Protein AF-A0A9D7P5C9-F1 (afdb_monomer_lite)

Sequence (91 aa):
MSLNRGKYGISIDLKRREGIDLCLKLIEKDGRTDWLFRPGTLDRLGLGHNAVREIPRPRLLLDIGIWRGWAITQQAAMDLVVQCSSGLVNL

Secondary structure (DSSP, 8-state):
--TTTT-------TTSHHHHHHHHHHHHHH-EEEE---TTHHHHTT-SHHHHHTSS---EEEE--TTTTSTTTTS---HHHHHHHTTGGG-

Radius of gyration: 15.8 Å; chains: 1; bounding box: 40×27×36 Å

Foldseek 3Di:
DCPCPPHDDDDADLVDPVSLVVVLVVCLVPQDDADADQPCPCVVSCNDPVSSVVRPRNPDDHHPHPQVPHPCSRPDDDPVNVCVVVCVVVD

Structure (mmCIF, N/CA/C/O backbone):
data_AF-A0A9D7P5C9-F1
#
_entry.id   AF-A0A9D7P5C9-F1
#
loop_
_atom_site.group_PDB
_atom_site.id
_atom_site.type_symbol
_atom_site.label_atom_id
_atom_site.label_alt_id
_atom_site.label_comp_id
_atom_site.label_asym_id
_atom_site.label_entity_id
_atom_site.label_seq_id
_atom_site.pdbx_PDB_ins_code
_atom_site.Cartn_x
_atom_site.Cartn_y
_atom_site.Cartn_z
_atom_site.occupancy
_atom_site.B_iso_or_equiv
_atom_site.auth_seq_id
_atom_site.auth_comp_id
_atom_site.auth_asym_id
_atom_site.auth_atom_id
_atom_site.pdbx_PDB_model_num
ATOM 1 N N . MET A 1 1 ? 15.130 16.444 4.238 1.00 57.00 1 MET A N 1
ATOM 2 C CA . MET A 1 1 ? 13.776 16.400 3.635 1.00 57.00 1 MET A CA 1
ATOM 3 C C . MET A 1 1 ? 12.838 15.674 4.597 1.00 57.00 1 MET A C 1
ATOM 5 O O . MET A 1 1 ? 13.180 14.575 5.007 1.00 57.00 1 MET A O 1
ATOM 9 N N . SER A 1 2 ? 11.711 16.263 5.018 1.00 82.12 2 SER A N 1
ATOM 10 C CA . SER A 1 2 ? 10.770 15.621 5.960 1.00 82.12 2 SER A CA 1
ATOM 11 C C . SER A 1 2 ? 9.434 15.282 5.286 1.00 82.12 2 SER A C 1
ATOM 13 O O . SER A 1 2 ? 8.437 15.963 5.513 1.00 82.12 2 SER A O 1
ATOM 15 N N . LEU A 1 3 ? 9.416 14.229 4.462 1.00 84.88 3 LEU A N 1
ATOM 16 C CA . LEU A 1 3 ? 8.250 13.817 3.654 1.00 84.88 3 LEU A CA 1
ATOM 17 C C . LEU A 1 3 ? 7.028 13.367 4.485 1.00 84.88 3 LEU A C 1
ATOM 19 O O . LEU A 1 3 ? 5.908 13.343 3.979 1.00 84.88 3 LEU A O 1
ATOM 23 N N . ASN A 1 4 ? 7.236 13.030 5.763 1.00 88.69 4 ASN A N 1
ATOM 24 C CA . ASN A 1 4 ? 6.189 12.562 6.681 1.00 88.69 4 ASN A CA 1
ATOM 25 C C . ASN A 1 4 ? 5.920 13.515 7.858 1.00 88.69 4 ASN A C 1
ATOM 27 O O . ASN A 1 4 ? 5.182 13.162 8.775 1.00 88.69 4 ASN A O 1
ATOM 31 N N . ARG A 1 5 ? 6.499 14.725 7.862 1.00 92.44 5 ARG A N 1
ATOM 32 C CA . ARG A 1 5 ? 6.216 15.716 8.914 1.00 92.44 5 ARG A CA 1
ATOM 33 C C . ARG A 1 5 ? 4.731 16.095 8.868 1.00 92.44 5 ARG A C 1
ATOM 35 O O . ARG A 1 5 ? 4.215 16.401 7.800 1.00 92.44 5 ARG A O 1
ATOM 42 N N . GLY A 1 6 ? 4.067 16.074 10.024 1.00 90.69 6 GLY A N 1
ATOM 43 C CA . GLY A 1 6 ? 2.636 16.376 10.149 1.00 90.69 6 GLY A CA 1
ATOM 44 C C . GLY A 1 6 ? 1.698 15.179 9.950 1.00 90.69 6 GLY A C 1
ATOM 45 O O . GLY A 1 6 ? 0.489 15.360 10.037 1.00 90.69 6 GLY A O 1
ATOM 46 N N . LYS A 1 7 ? 2.222 13.966 9.713 1.00 88.88 7 LYS A N 1
ATOM 47 C CA . LYS A 1 7 ? 1.423 12.730 9.651 1.00 88.88 7 LYS A CA 1
ATOM 48 C C . LYS A 1 7 ? 1.544 11.942 10.956 1.00 88.88 7 LYS A C 1
ATOM 50 O O . LYS A 1 7 ? 2.642 11.805 11.493 1.00 88.88 7 LYS A O 1
ATOM 55 N N . TYR A 1 8 ? 0.433 11.381 11.427 1.00 90.56 8 TYR A N 1
ATOM 56 C CA . TYR A 1 8 ? 0.450 10.362 12.477 1.00 90.56 8 TYR A CA 1
ATOM 57 C C . TYR A 1 8 ? 0.844 9.007 11.878 1.00 90.56 8 TYR A C 1
ATOM 59 O O . TYR A 1 8 ? 0.399 8.658 10.785 1.00 90.56 8 TYR A O 1
ATOM 67 N N . GLY A 1 9 ? 1.698 8.260 12.579 1.00 90.81 9 GLY A N 1
ATOM 68 C CA . GLY A 1 9 ? 2.150 6.932 12.165 1.00 90.81 9 GLY A CA 1
ATOM 69 C C . GLY A 1 9 ? 1.503 5.837 13.004 1.00 90.81 9 GLY A C 1
ATOM 70 O O . GLY A 1 9 ? 1.476 5.935 14.229 1.00 90.81 9 GLY A O 1
ATOM 71 N N . ILE A 1 10 ? 1.019 4.788 12.344 1.00 92.81 10 ILE A N 1
ATOM 72 C CA . ILE A 1 10 ? 0.556 3.544 12.967 1.00 92.81 10 ILE A CA 1
ATOM 73 C C . ILE A 1 10 ? 1.147 2.360 12.199 1.00 92.81 10 ILE A C 1
ATOM 75 O O . ILE A 1 10 ? 1.395 2.464 10.997 1.00 92.81 10 ILE A O 1
ATOM 79 N N . SER A 1 11 ? 1.356 1.239 12.885 1.00 95.50 11 SER A N 1
ATOM 80 C CA . SER A 1 11 ? 1.845 -0.003 12.278 1.00 95.50 11 SER A CA 1
ATOM 81 C C . SER A 1 11 ? 0.727 -1.037 12.255 1.00 95.50 11 SER A C 1
ATOM 83 O O . SER A 1 11 ? 0.130 -1.318 13.291 1.00 95.50 11 SER A O 1
ATOM 85 N N . ILE A 1 12 ? 0.456 -1.608 11.082 1.00 94.44 12 ILE A N 1
ATOM 86 C CA . ILE A 1 12 ? -0.581 -2.624 10.873 1.00 94.44 12 ILE A CA 1
ATOM 87 C C . ILE A 1 12 ? 0.037 -3.781 10.085 1.00 94.44 12 ILE A C 1
ATOM 89 O O . ILE A 1 12 ? 0.662 -3.561 9.047 1.00 94.44 12 ILE A O 1
ATOM 93 N N . ASP A 1 13 ? -0.136 -5.014 10.565 1.00 95.38 13 ASP A N 1
ATOM 94 C CA . ASP A 1 13 ? 0.278 -6.212 9.830 1.00 95.38 13 ASP A CA 1
ATOM 95 C C . ASP A 1 13 ? -0.805 -6.625 8.824 1.00 95.38 13 ASP A C 1
ATOM 97 O O . ASP A 1 13 ? -1.810 -7.238 9.183 1.00 95.38 13 ASP A O 1
ATOM 101 N N . LEU A 1 14 ? -0.585 -6.313 7.545 1.00 93.88 14 LEU A N 1
ATOM 102 C CA . LEU A 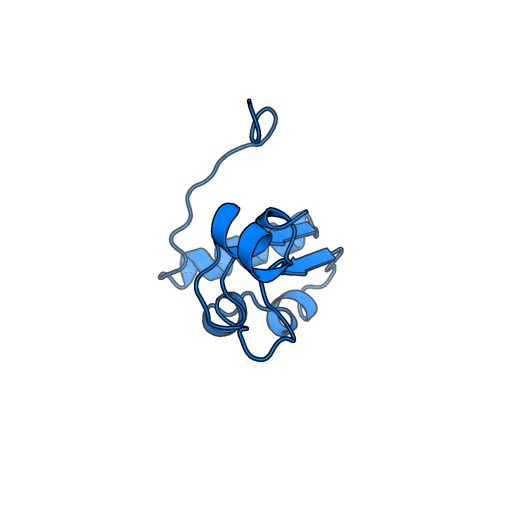1 14 ? -1.508 -6.635 6.449 1.00 93.88 14 LEU A CA 1
ATOM 103 C C . LEU A 1 14 ? -1.529 -8.124 6.066 1.00 93.88 14 LEU A C 1
ATOM 105 O O . LEU A 1 14 ? -2.308 -8.516 5.201 1.00 93.88 14 LEU A O 1
ATOM 109 N N . LYS A 1 15 ? -0.688 -8.970 6.676 1.00 92.88 15 LYS A N 1
ATOM 110 C CA . LYS A 1 15 ? -0.769 -10.433 6.507 1.00 92.88 15 LYS A CA 1
ATOM 111 C C . LYS A 1 15 ? -1.826 -11.064 7.413 1.00 92.88 15 LYS A C 1
ATOM 113 O O . LYS A 1 15 ? -2.154 -12.236 7.244 1.00 92.88 15 LYS A O 1
ATOM 118 N N . ARG A 1 16 ? -2.324 -10.309 8.394 1.00 96.69 16 ARG A N 1
ATOM 119 C CA . ARG A 1 16 ? -3.364 -10.724 9.335 1.00 96.69 16 ARG A CA 1
ATOM 120 C C . ARG A 1 16 ? -4.707 -10.182 8.869 1.00 96.69 16 ARG A C 1
ATOM 122 O O . ARG A 1 16 ? -4.804 -9.025 8.459 1.00 96.69 16 ARG A O 1
ATOM 129 N N . ARG A 1 17 ? -5.754 -10.999 8.982 1.00 94.81 17 ARG A N 1
ATOM 130 C CA . ARG A 1 17 ? -7.116 -10.594 8.612 1.00 94.81 17 ARG A CA 1
ATOM 131 C C . ARG A 1 17 ? -7.573 -9.389 9.431 1.00 94.81 17 ARG A C 1
ATOM 133 O O . ARG A 1 17 ? -8.118 -8.446 8.877 1.00 94.81 17 ARG A O 1
ATOM 140 N N . GLU A 1 18 ? -7.251 -9.375 10.719 1.00 96.50 18 GLU A N 1
ATOM 141 C CA . GLU A 1 18 ? -7.571 -8.279 11.632 1.00 96.50 18 GLU A CA 1
ATOM 142 C C . GLU A 1 18 ? -6.898 -6.962 11.213 1.00 96.50 18 GLU A C 1
ATOM 144 O O . GLU A 1 18 ? -7.456 -5.885 11.420 1.00 96.50 18 GLU A O 1
ATOM 149 N N . GLY A 1 19 ? -5.712 -7.040 10.597 1.00 95.94 19 GLY A N 1
ATOM 150 C CA . GLY A 1 19 ? -5.014 -5.879 10.050 1.00 95.94 19 GLY A CA 1
ATOM 151 C C . GLY A 1 19 ? -5.704 -5.318 8.808 1.00 95.94 19 GLY A C 1
ATOM 152 O O . GLY A 1 19 ? -5.889 -4.106 8.704 1.00 95.94 19 GLY A O 1
ATOM 153 N N . ILE A 1 20 ? -6.146 -6.195 7.903 1.00 93.25 20 ILE A N 1
ATOM 154 C CA . ILE A 1 20 ? -6.934 -5.813 6.721 1.00 93.25 20 ILE A CA 1
ATOM 155 C C . ILE A 1 20 ? -8.259 -5.167 7.156 1.00 93.25 20 ILE A C 1
ATOM 157 O O . ILE A 1 20 ? -8.586 -4.072 6.698 1.00 93.25 20 ILE A O 1
ATOM 161 N N . ASP A 1 21 ? -8.973 -5.786 8.101 1.00 93.12 21 ASP A N 1
ATOM 162 C CA . ASP A 1 21 ? -10.242 -5.274 8.633 1.00 93.12 21 ASP A CA 1
ATOM 163 C C . ASP A 1 21 ? -10.068 -3.898 9.298 1.00 93.12 21 ASP A C 1
ATOM 165 O O . ASP A 1 21 ? -10.902 -3.003 9.133 1.00 93.12 21 ASP A O 1
ATOM 169 N N . LEU A 1 22 ? -8.972 -3.695 10.040 1.00 92.81 22 LEU A N 1
ATOM 170 C CA . LEU A 1 22 ? -8.642 -2.397 10.627 1.00 92.81 22 LEU A CA 1
ATOM 171 C C . LEU A 1 22 ? -8.379 -1.341 9.547 1.00 92.81 22 LEU A C 1
ATOM 173 O O . LEU A 1 22 ? -8.878 -0.222 9.663 1.00 92.81 22 LEU A O 1
ATOM 177 N N . CYS A 1 23 ? -7.638 -1.683 8.491 1.00 91.06 23 CYS A N 1
ATOM 178 C CA . CYS A 1 23 ? -7.422 -0.779 7.364 1.00 91.06 23 CYS A CA 1
ATOM 179 C C . CYS A 1 23 ? -8.741 -0.370 6.707 1.00 91.06 23 CYS A C 1
ATOM 181 O O . CYS A 1 23 ? -8.965 0.822 6.528 1.00 91.06 23 CYS A O 1
ATOM 183 N N . LEU A 1 24 ? -9.641 -1.313 6.420 1.00 88.75 24 LEU A N 1
ATOM 184 C CA . LEU A 1 24 ? -10.950 -1.006 5.833 1.00 88.75 24 LEU A CA 1
ATOM 185 C C . LEU A 1 24 ? -11.768 -0.045 6.712 1.00 88.75 24 LEU A C 1
ATOM 187 O O . LEU A 1 24 ? -12.312 0.933 6.202 1.00 88.75 24 LEU A O 1
ATOM 191 N N . LYS A 1 25 ? -11.769 -0.242 8.038 1.00 89.94 25 LYS A N 1
ATOM 192 C CA . LYS A 1 25 ? -12.420 0.678 8.994 1.00 89.94 25 LYS A CA 1
ATOM 193 C C . LYS A 1 25 ? -11.809 2.082 8.989 1.00 89.94 25 LYS A C 1
ATOM 195 O O . LYS A 1 25 ? -12.520 3.075 9.128 1.00 89.94 25 LYS A O 1
ATOM 200 N N . LEU A 1 26 ? -10.488 2.191 8.844 1.00 88.56 26 LEU A N 1
ATOM 201 C CA . LEU A 1 26 ? -9.817 3.491 8.736 1.00 88.56 26 LEU A CA 1
ATOM 202 C C . LEU A 1 26 ? -10.182 4.197 7.424 1.00 88.56 26 LEU A C 1
ATOM 204 O O . LEU A 1 26 ? -10.446 5.400 7.428 1.00 88.56 26 LEU A O 1
ATOM 208 N N . ILE A 1 27 ? -10.257 3.444 6.324 1.00 86.19 27 ILE A N 1
ATOM 209 C CA . ILE A 1 27 ? -10.673 3.954 5.012 1.00 86.19 27 ILE A CA 1
ATOM 210 C C . ILE A 1 27 ? -12.116 4.456 5.061 1.00 86.19 27 ILE A C 1
ATOM 212 O O . ILE A 1 27 ? -12.395 5.533 4.542 1.00 86.19 27 ILE A O 1
ATOM 216 N N . GLU A 1 28 ? -13.015 3.729 5.723 1.00 85.94 28 GLU A N 1
ATOM 217 C CA . GLU A 1 28 ? -14.404 4.154 5.931 1.00 85.94 28 GLU A CA 1
ATOM 218 C C . GLU A 1 28 ? -14.507 5.504 6.650 1.00 85.94 28 GLU A C 1
ATOM 220 O O . GLU A 1 28 ? -15.356 6.331 6.308 1.00 85.94 28 GLU A O 1
ATOM 225 N N . LYS A 1 29 ? -13.618 5.758 7.614 1.00 84.44 29 LYS A N 1
ATOM 226 C CA . LYS A 1 29 ? -13.638 6.985 8.410 1.00 84.44 29 LYS A CA 1
ATOM 227 C C . LYS A 1 29 ? -13.120 8.210 7.650 1.00 84.44 29 LYS A C 1
ATOM 229 O O . LYS A 1 29 ? -13.725 9.276 7.760 1.00 84.44 29 LYS A O 1
ATOM 234 N N . ASP A 1 30 ? -12.011 8.076 6.920 1.00 74.56 30 ASP A N 1
ATOM 235 C CA . ASP A 1 30 ? -11.285 9.221 6.332 1.00 74.56 30 ASP A CA 1
ATOM 236 C C . ASP A 1 30 ? -11.445 9.348 4.803 1.00 74.56 30 ASP A C 1
ATOM 238 O O . ASP A 1 30 ? -11.286 10.426 4.224 1.00 74.56 30 ASP A O 1
ATOM 242 N N . GLY A 1 31 ? -11.808 8.259 4.121 1.00 66.38 31 GLY A N 1
ATOM 243 C CA . GLY A 1 31 ? -12.193 8.223 2.708 1.00 66.38 31 GLY A CA 1
ATOM 244 C C . GLY A 1 31 ? -11.068 8.432 1.688 1.00 66.38 31 GLY A C 1
ATOM 245 O O . GLY A 1 31 ? -11.297 8.175 0.505 1.00 66.38 31 GLY A O 1
ATOM 246 N N . ARG A 1 32 ? -9.874 8.884 2.093 1.00 73.19 32 ARG A N 1
ATOM 247 C CA . ARG A 1 32 ? -8.718 9.079 1.203 1.00 73.19 32 ARG A CA 1
ATOM 248 C C . ARG A 1 32 ? -7.611 8.083 1.515 1.00 73.19 32 ARG A C 1
ATOM 250 O O . ARG A 1 32 ? -7.163 7.985 2.652 1.00 73.19 32 ARG A O 1
ATOM 257 N N . THR A 1 33 ? -7.118 7.416 0.477 1.00 76.50 33 THR A N 1
ATOM 258 C CA . THR A 1 33 ? -5.918 6.585 0.567 1.00 76.50 33 THR A CA 1
ATOM 259 C C . THR A 1 33 ? -5.012 6.764 -0.637 1.00 76.50 33 THR A C 1
ATOM 261 O O . THR A 1 33 ? -5.470 6.780 -1.778 1.00 76.50 33 THR A O 1
ATOM 264 N N . ASP A 1 34 ? -3.717 6.868 -0.356 1.00 80.31 34 ASP A N 1
ATOM 265 C CA . ASP A 1 34 ? -2.652 6.984 -1.343 1.00 80.31 34 ASP A CA 1
ATOM 266 C C . ASP A 1 34 ? -1.676 5.824 -1.092 1.00 80.31 34 ASP A C 1
ATOM 268 O O . ASP A 1 34 ? -1.034 5.767 -0.038 1.00 80.31 34 ASP A O 1
ATOM 272 N N . TRP A 1 35 ? -1.582 4.877 -2.027 1.00 81.94 35 TRP A N 1
ATOM 273 C CA . TRP A 1 35 ? -0.764 3.675 -1.862 1.00 81.94 35 TRP A CA 1
ATOM 274 C C . TRP A 1 35 ? 0.258 3.531 -2.983 1.00 81.94 35 TRP A C 1
ATOM 276 O O . TRP A 1 35 ? -0.078 3.584 -4.165 1.00 81.94 35 TRP A O 1
ATOM 286 N N . LEU A 1 36 ? 1.505 3.260 -2.599 1.00 84.81 36 LEU A N 1
ATOM 287 C CA . LEU A 1 36 ? 2.586 2.921 -3.518 1.00 84.81 36 LEU A CA 1
ATOM 288 C C . LEU A 1 36 ? 2.945 1.441 -3.361 1.00 84.81 36 LEU A C 1
ATOM 290 O O . LEU A 1 36 ? 3.917 1.087 -2.696 1.00 84.81 36 LEU A O 1
ATOM 294 N N . PHE A 1 37 ? 2.142 0.567 -3.963 1.00 87.44 37 PHE A N 1
ATOM 295 C CA . PHE A 1 37 ? 2.459 -0.855 -4.085 1.00 87.44 37 PHE A CA 1
ATOM 296 C C . PHE A 1 37 ? 2.654 -1.243 -5.548 1.00 87.44 37 PHE A C 1
ATOM 298 O O . PHE A 1 37 ? 2.297 -0.506 -6.464 1.00 87.44 37 PHE A O 1
ATOM 305 N N . ARG A 1 38 ? 3.214 -2.436 -5.782 1.00 86.31 38 ARG A N 1
ATOM 306 C CA . ARG A 1 38 ? 3.220 -3.003 -7.133 1.00 86.31 38 ARG A CA 1
ATOM 307 C C . ARG A 1 38 ? 1.778 -3.234 -7.601 1.00 86.31 38 ARG A C 1
ATOM 309 O O . ARG A 1 38 ? 0.973 -3.712 -6.787 1.00 86.31 38 ARG A O 1
ATOM 316 N N . PRO A 1 39 ? 1.468 -2.995 -8.886 1.00 86.56 39 PRO A N 1
ATOM 317 C CA . PRO A 1 39 ? 0.145 -3.263 -9.438 1.00 86.56 39 PRO A CA 1
ATOM 318 C C . PRO A 1 39 ? -0.349 -4.680 -9.101 1.00 86.56 39 PRO A C 1
ATOM 320 O O . PRO A 1 39 ? 0.376 -5.663 -9.278 1.00 86.56 39 PRO A O 1
ATOM 323 N N . GLY A 1 40 ? -1.577 -4.774 -8.580 1.00 86.44 40 GLY A N 1
ATOM 324 C CA . GLY A 1 40 ? -2.215 -6.026 -8.151 1.00 86.44 40 GLY A CA 1
ATOM 325 C C . GLY A 1 40 ? -1.933 -6.455 -6.704 1.00 86.44 40 GLY A C 1
ATOM 326 O O . GLY A 1 40 ? -2.545 -7.406 -6.224 1.00 86.44 40 GLY A O 1
ATOM 327 N N . THR A 1 41 ? -1.042 -5.774 -5.973 1.00 90.31 41 THR A N 1
ATOM 328 C CA . THR A 1 41 ? -0.757 -6.111 -4.561 1.00 90.31 41 THR A CA 1
ATOM 329 C C . THR A 1 41 ? -1.970 -5.860 -3.673 1.00 90.31 41 THR A C 1
ATOM 331 O O . THR A 1 41 ? -2.364 -6.736 -2.909 1.00 90.31 41 THR A O 1
ATOM 334 N N . LEU A 1 42 ? -2.585 -4.682 -3.796 1.00 89.31 42 LEU A N 1
ATOM 335 C CA . LEU A 1 42 ? -3.758 -4.317 -3.004 1.00 89.31 42 LEU A CA 1
ATOM 336 C C . LEU A 1 42 ? -4.955 -5.214 -3.315 1.00 89.31 42 LEU A C 1
ATOM 338 O O . LEU A 1 42 ? -5.664 -5.609 -2.395 1.00 89.31 42 LEU A O 1
ATOM 342 N N . ASP A 1 43 ? -5.136 -5.604 -4.580 1.00 89.88 43 ASP A N 1
ATOM 343 C CA . ASP A 1 43 ? -6.197 -6.534 -4.974 1.00 89.88 43 ASP A CA 1
ATOM 344 C C . ASP A 1 43 ? -6.028 -7.895 -4.275 1.00 89.88 43 ASP A C 1
ATOM 346 O O . ASP A 1 43 ? -6.989 -8.423 -3.722 1.00 89.88 43 ASP A O 1
ATOM 350 N N . ARG A 1 44 ? -4.797 -8.425 -4.197 1.00 90.94 44 ARG A N 1
ATOM 351 C CA . ARG A 1 44 ? -4.497 -9.675 -3.464 1.00 90.94 44 ARG A CA 1
ATOM 352 C C . ARG A 1 44 ? -4.705 -9.560 -1.955 1.00 90.94 44 ARG A C 1
ATOM 354 O O . ARG A 1 44 ? -5.010 -10.559 -1.315 1.00 90.94 44 ARG A O 1
ATOM 361 N N . LEU A 1 45 ? -4.514 -8.368 -1.393 1.00 90.94 45 LEU A N 1
ATOM 362 C CA . LEU A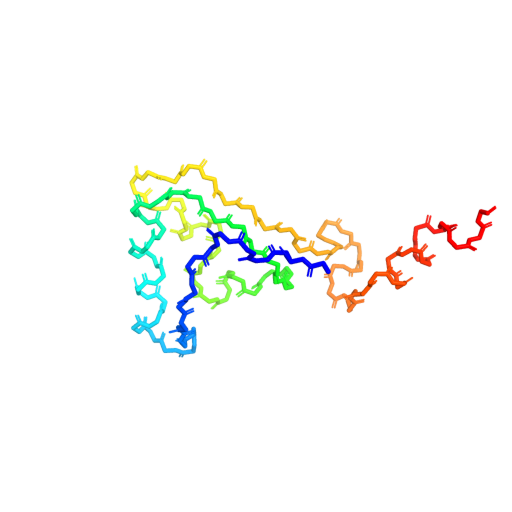 1 45 ? -4.735 -8.088 0.027 1.00 90.94 45 LEU A CA 1
ATOM 363 C C . LEU A 1 45 ? -6.208 -7.796 0.357 1.00 90.94 45 LEU A C 1
ATOM 365 O O . LEU A 1 45 ? -6.523 -7.579 1.522 1.00 90.94 45 LEU A O 1
ATOM 369 N N . GLY A 1 4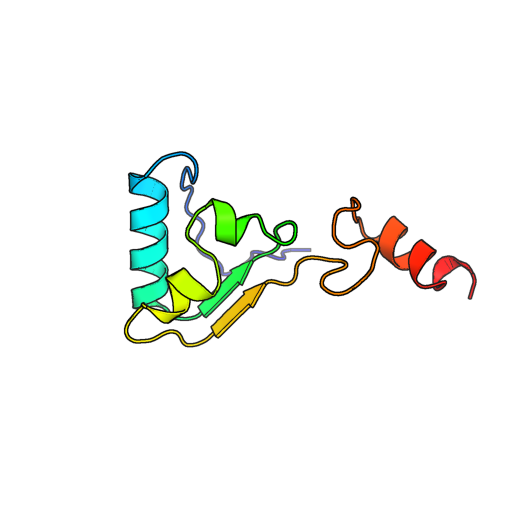6 ? -7.107 -7.751 -0.635 1.00 89.25 46 GLY A N 1
ATOM 370 C CA . GLY A 1 46 ? -8.499 -7.343 -0.417 1.00 89.25 46 GLY A CA 1
ATOM 371 C C . GLY A 1 46 ? -8.656 -5.853 -0.091 1.00 89.25 46 GLY A C 1
ATOM 372 O O . GLY A 1 46 ? -9.660 -5.449 0.477 1.00 89.25 46 GLY A O 1
ATOM 373 N N . LEU A 1 47 ? -7.665 -5.031 -0.444 1.00 88.69 47 LEU A N 1
ATOM 374 C CA . LEU A 1 47 ? -7.640 -3.572 -0.257 1.00 88.69 47 LEU A CA 1
ATOM 375 C C . LEU A 1 47 ? -7.627 -2.822 -1.600 1.00 88.69 47 LEU A C 1
ATOM 377 O O . LEU A 1 47 ? -7.329 -1.631 -1.667 1.00 88.69 47 LEU A O 1
ATOM 381 N N . GLY A 1 48 ? -7.884 -3.547 -2.688 1.00 86.25 48 GLY A N 1
ATOM 382 C CA . GLY A 1 48 ? -7.930 -3.018 -4.040 1.00 86.25 48 GLY A CA 1
ATOM 383 C C . GLY A 1 48 ? -9.166 -2.166 -4.308 1.00 86.25 48 GLY A C 1
ATOM 384 O O . GLY A 1 48 ? -10.041 -1.983 -3.461 1.00 86.25 48 GLY A O 1
ATOM 385 N N . HIS A 1 49 ? -9.266 -1.675 -5.539 1.00 82.44 49 HIS A N 1
ATOM 386 C CA . HIS A 1 49 ? -10.321 -0.745 -5.941 1.00 82.44 49 HIS A CA 1
ATOM 387 C C . HIS A 1 49 ? -11.736 -1.285 -5.707 1.00 82.44 49 HIS A C 1
ATOM 389 O O . HIS A 1 49 ? -12.601 -0.545 -5.248 1.00 82.44 49 HIS A O 1
ATOM 395 N N . ASN A 1 50 ? -11.969 -2.573 -5.969 1.00 84.81 50 ASN A N 1
ATOM 396 C CA . ASN A 1 50 ? -13.285 -3.178 -5.762 1.00 84.81 50 ASN A CA 1
ATOM 397 C C . ASN A 1 50 ? -13.672 -3.207 -4.277 1.00 84.81 50 ASN A C 1
ATOM 399 O O . ASN A 1 50 ? -14.765 -2.768 -3.942 1.00 84.81 50 ASN A O 1
ATOM 403 N N . ALA A 1 51 ? -12.757 -3.613 -3.392 1.00 85.06 51 ALA A N 1
ATOM 404 C CA . ALA A 1 51 ? -13.012 -3.656 -1.952 1.00 85.06 51 ALA A CA 1
ATOM 405 C C . ALA A 1 51 ? -13.264 -2.259 -1.363 1.00 85.06 51 ALA A C 1
ATOM 407 O O . ALA A 1 51 ? -14.160 -2.069 -0.549 1.00 85.06 51 ALA A O 1
ATOM 408 N N . VAL A 1 52 ? -12.516 -1.247 -1.817 1.00 81.12 52 VAL A N 1
ATOM 409 C CA . VAL A 1 52 ? -12.709 0.136 -1.355 1.00 81.12 52 VAL A CA 1
ATOM 410 C C . VAL A 1 52 ? -14.024 0.734 -1.869 1.00 81.12 52 VAL A C 1
ATOM 412 O O . VAL A 1 52 ? -14.638 1.535 -1.169 1.00 81.12 52 VAL A O 1
ATOM 415 N N . ARG A 1 53 ? -14.499 0.345 -3.062 1.00 82.00 53 ARG A N 1
ATOM 416 C CA . ARG A 1 53 ? -15.786 0.818 -3.611 1.00 82.00 53 ARG A CA 1
ATOM 417 C C . ARG A 1 53 ? -17.010 0.319 -2.852 1.00 82.00 53 ARG A C 1
ATOM 419 O O . ARG A 1 53 ? -18.052 0.957 -2.953 1.00 82.00 53 ARG A O 1
ATOM 426 N N . GLU A 1 54 ? -16.897 -0.789 -2.130 1.00 84.19 54 GLU A N 1
ATOM 427 C CA . GLU A 1 54 ? -17.984 -1.316 -1.298 1.00 84.19 54 GLU A CA 1
ATOM 428 C C . GLU A 1 54 ? -18.180 -0.509 -0.004 1.00 84.19 54 GLU A C 1
ATOM 430 O O . GLU A 1 54 ? -19.209 -0.626 0.658 1.00 84.19 54 GLU A O 1
ATOM 435 N N . ILE A 1 55 ? -17.221 0.352 0.348 1.00 80.94 55 ILE A N 1
ATOM 436 C CA . ILE A 1 55 ? -17.298 1.205 1.534 1.00 80.94 55 ILE A CA 1
ATOM 437 C C . ILE A 1 55 ? -18.310 2.340 1.281 1.00 80.94 55 ILE A C 1
ATOM 439 O O . ILE A 1 55 ? -18.259 2.958 0.220 1.00 80.94 55 ILE A O 1
ATOM 443 N N . PRO A 1 56 ? -19.189 2.704 2.240 1.00 74.19 56 PRO A N 1
ATOM 444 C CA . PRO A 1 56 ? -20.284 3.662 2.015 1.00 74.19 56 PRO A CA 1
ATOM 445 C C . PRO A 1 56 ? -19.878 5.085 1.587 1.00 74.19 56 PRO A C 1
ATOM 447 O O . PRO A 1 56 ? -20.722 5.846 1.109 1.00 74.19 56 PRO A O 1
ATOM 450 N N . ARG A 1 57 ? -18.616 5.493 1.796 1.00 69.00 57 ARG A N 1
ATOM 451 C CA . ARG A 1 57 ? -18.092 6.830 1.449 1.00 69.00 57 ARG A CA 1
ATOM 452 C C . ARG A 1 57 ? -16.646 6.779 0.926 1.00 69.00 57 ARG A C 1
ATOM 454 O O . ARG A 1 57 ? -15.755 7.358 1.553 1.00 69.00 57 ARG A O 1
ATOM 461 N N . PRO A 1 58 ? -16.375 6.140 -0.224 1.00 63.91 58 PRO A N 1
ATOM 462 C CA . PRO A 1 58 ? -15.041 6.165 -0.800 1.00 63.91 58 PRO A CA 1
ATOM 463 C C . PRO A 1 58 ? -14.823 7.551 -1.414 1.00 63.91 58 PRO A C 1
ATOM 465 O O . PRO A 1 58 ? -15.517 7.927 -2.357 1.00 63.91 58 PRO A O 1
ATOM 468 N N . ARG A 1 59 ? -13.904 8.356 -0.866 1.00 65.19 59 ARG A N 1
ATOM 469 C CA . ARG A 1 59 ? -13.620 9.689 -1.426 1.00 65.19 59 ARG A CA 1
ATOM 470 C C . ARG A 1 59 ? -12.569 9.617 -2.526 1.00 65.19 59 ARG A C 1
ATOM 472 O O . ARG A 1 59 ? -12.745 10.266 -3.550 1.00 65.19 59 ARG A O 1
ATOM 479 N N . LEU A 1 60 ? -11.494 8.851 -2.324 1.00 66.69 60 LEU A N 1
ATOM 480 C CA . LEU A 1 60 ? -10.443 8.652 -3.323 1.00 66.69 60 LEU A CA 1
ATOM 481 C C . LEU A 1 60 ? -9.532 7.469 -2.955 1.00 66.69 60 LEU A C 1
ATOM 483 O O . LEU A 1 60 ? -8.944 7.451 -1.872 1.00 66.69 60 LEU A O 1
ATOM 487 N N . LEU A 1 61 ? -9.367 6.526 -3.885 1.00 70.50 61 LEU A N 1
ATOM 488 C CA . LEU A 1 61 ? -8.275 5.551 -3.868 1.00 70.50 61 LEU A CA 1
ATOM 489 C C . LEU A 1 61 ? -7.304 5.907 -4.991 1.00 70.50 61 LEU A C 1
ATOM 491 O O . LEU A 1 61 ? -7.675 5.847 -6.164 1.00 70.50 61 LEU A O 1
ATOM 495 N N . LEU A 1 62 ? -6.066 6.239 -4.633 1.00 68.38 62 LEU A N 1
ATOM 496 C CA . LEU A 1 62 ? -4.990 6.450 -5.590 1.00 68.38 62 LEU A CA 1
ATOM 497 C C . LEU A 1 62 ? -3.968 5.307 -5.482 1.00 68.38 62 LEU A C 1
ATOM 499 O O . LEU A 1 62 ? -3.161 5.259 -4.554 1.00 68.38 62 LEU A O 1
ATOM 503 N N . ASP A 1 63 ? -4.015 4.384 -6.446 1.00 72.62 63 ASP A N 1
ATOM 504 C CA . ASP A 1 63 ? -2.971 3.377 -6.672 1.00 72.62 63 ASP A CA 1
ATOM 505 C C . ASP A 1 63 ? -1.970 3.924 -7.697 1.00 72.62 63 ASP A C 1
ATOM 507 O O . ASP A 1 63 ? -2.216 3.896 -8.905 1.00 72.62 63 ASP A O 1
ATOM 511 N N . ILE A 1 64 ? -0.847 4.445 -7.199 1.00 72.25 64 ILE A N 1
ATOM 512 C CA . ILE A 1 64 ? 0.226 5.035 -8.015 1.00 72.25 64 ILE A CA 1
ATOM 513 C C . ILE A 1 64 ? 1.269 4.007 -8.473 1.00 72.25 64 ILE A C 1
ATOM 515 O O . ILE A 1 64 ? 2.402 4.382 -8.776 1.00 72.25 64 ILE A O 1
ATOM 519 N N . GLY A 1 65 ? 0.930 2.713 -8.501 1.00 77.56 65 GLY A N 1
ATOM 520 C CA . GLY A 1 65 ? 1.840 1.660 -8.946 1.00 77.56 65 GLY A CA 1
ATOM 521 C C . GLY A 1 65 ? 2.574 2.025 -10.243 1.00 77.56 65 GLY A C 1
ATOM 522 O O . GLY A 1 65 ? 1.958 2.259 -11.285 1.00 77.56 65 GLY A O 1
ATOM 523 N N . ILE A 1 66 ? 3.906 2.078 -10.171 1.00 79.94 66 ILE A N 1
ATOM 524 C CA . ILE A 1 66 ? 4.756 2.442 -11.309 1.00 79.94 66 ILE A CA 1
ATOM 525 C C . ILE A 1 66 ? 4.561 1.402 -12.421 1.00 79.94 66 ILE A C 1
ATOM 527 O O . ILE A 1 66 ? 4.330 0.225 -12.140 1.00 79.94 66 ILE A O 1
ATOM 531 N N . TRP A 1 67 ? 4.623 1.851 -13.677 1.00 81.75 67 TRP A N 1
ATOM 532 C CA . TRP A 1 67 ? 4.406 1.039 -14.881 1.00 81.75 67 TRP A CA 1
ATOM 533 C C . TRP A 1 67 ? 2.972 0.544 -15.110 1.00 81.75 67 TRP A C 1
ATOM 535 O O . TRP A 1 67 ? 2.746 -0.165 -16.091 1.00 81.75 67 TRP A O 1
ATOM 545 N N . ARG A 1 68 ? 1.986 0.909 -14.273 1.00 83.56 68 ARG A N 1
ATOM 546 C CA . ARG A 1 68 ? 0.585 0.489 -14.457 1.00 83.56 68 ARG A CA 1
ATOM 547 C C . ARG A 1 68 ? 0.089 0.851 -15.864 1.00 83.56 68 ARG A C 1
ATOM 549 O O . ARG A 1 68 ? 0.141 2.007 -16.271 1.00 83.56 68 ARG A O 1
ATOM 556 N N . GLY A 1 69 ? -0.392 -0.156 -16.594 1.00 84.38 69 GLY A N 1
ATOM 557 C CA . GLY A 1 69 ? -0.899 -0.009 -17.965 1.00 84.38 69 GLY A CA 1
ATOM 558 C C . GLY A 1 69 ? 0.146 -0.212 -19.068 1.00 84.38 69 GLY A C 1
ATOM 559 O O . GLY A 1 69 ? -0.218 -0.224 -20.239 1.00 84.38 69 GLY A O 1
ATOM 560 N N . TRP A 1 70 ? 1.418 -0.427 -18.721 1.00 84.94 70 TRP A N 1
ATOM 561 C CA . TRP A 1 70 ? 2.501 -0.675 -19.678 1.00 84.94 70 TRP A CA 1
ATOM 562 C C . TRP A 1 70 ? 2.899 -2.154 -19.709 1.00 84.94 70 TRP A C 1
ATOM 564 O O . TRP A 1 70 ? 2.712 -2.877 -18.730 1.00 84.94 70 TRP A O 1
ATOM 574 N N . ALA A 1 71 ? 3.532 -2.616 -20.792 1.00 89.19 71 ALA A N 1
ATOM 575 C CA . ALA A 1 71 ? 4.014 -4.002 -20.903 1.00 89.19 71 ALA A CA 1
ATOM 576 C C . ALA A 1 71 ? 4.958 -4.411 -19.749 1.00 89.19 71 ALA A C 1
ATOM 578 O O . ALA A 1 71 ? 5.016 -5.573 -19.355 1.00 89.19 71 ALA A O 1
ATOM 579 N N . ILE A 1 72 ? 5.645 -3.434 -19.155 1.00 86.56 72 ILE A N 1
ATOM 580 C CA . ILE A 1 72 ? 6.588 -3.604 -18.046 1.00 86.56 72 ILE A CA 1
ATOM 581 C C . ILE A 1 72 ? 5.954 -3.436 -16.653 1.00 86.56 72 ILE A C 1
ATOM 583 O O . ILE A 1 72 ? 6.670 -3.257 -15.675 1.00 86.56 72 ILE A O 1
ATOM 587 N N . THR A 1 73 ? 4.622 -3.550 -16.532 1.00 87.81 73 THR A N 1
ATOM 588 C CA . THR A 1 73 ? 3.837 -3.348 -15.287 1.00 87.81 73 THR A CA 1
ATOM 589 C C . THR A 1 73 ? 4.414 -4.047 -14.041 1.00 87.81 73 THR A C 1
ATOM 591 O O . THR A 1 73 ? 4.271 -3.543 -12.930 1.00 87.81 73 THR A O 1
ATOM 594 N N . GLN A 1 74 ? 5.044 -5.218 -14.192 1.00 86.62 74 GLN A N 1
ATOM 595 C CA . GLN A 1 74 ? 5.577 -6.010 -13.070 1.00 86.62 74 GLN A CA 1
ATOM 596 C C . GLN A 1 74 ? 7.082 -5.816 -12.823 1.00 86.62 74 GLN A C 1
ATOM 598 O O . GLN A 1 74 ? 7.638 -6.434 -11.912 1.00 86.62 74 GLN A O 1
ATOM 603 N N . GLN A 1 75 ? 7.759 -4.977 -13.610 1.00 87.75 75 GLN A N 1
ATOM 604 C CA . GLN A 1 75 ? 9.181 -4.716 -13.422 1.00 87.75 75 GLN A CA 1
ATOM 605 C C . GLN A 1 75 ? 9.425 -3.859 -12.177 1.00 87.75 75 GLN A C 1
ATOM 607 O O . GLN A 1 75 ? 8.615 -3.013 -11.791 1.00 87.75 75 GLN A O 1
ATOM 612 N N . ALA A 1 76 ? 10.562 -4.092 -11.521 1.00 85.69 76 ALA A N 1
ATOM 613 C CA . ALA A 1 76 ? 10.992 -3.242 -10.425 1.00 85.69 76 ALA A CA 1
ATOM 614 C C . ALA A 1 76 ? 11.240 -1.821 -10.942 1.00 85.69 76 ALA A C 1
ATOM 616 O O . ALA A 1 76 ? 11.815 -1.629 -12.011 1.00 85.69 76 ALA A O 1
ATOM 617 N N . ALA A 1 77 ? 10.824 -0.830 -10.163 1.00 87.00 77 ALA A N 1
ATOM 618 C CA . ALA A 1 77 ? 11.084 0.564 -10.459 1.00 87.00 77 ALA A CA 1
ATOM 619 C C . ALA A 1 77 ? 11.720 1.232 -9.244 1.00 87.00 77 ALA A C 1
ATOM 621 O O . ALA A 1 77 ? 11.280 1.057 -8.108 1.00 87.00 77 ALA A O 1
ATOM 622 N N . MET A 1 78 ? 12.746 2.015 -9.524 1.00 87.25 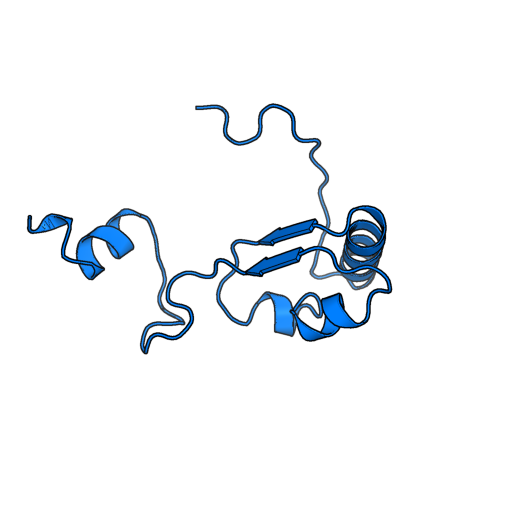78 MET A N 1
ATOM 623 C CA . MET A 1 78 ? 13.302 3.032 -8.646 1.00 87.25 78 MET A CA 1
ATOM 624 C C . MET A 1 78 ? 13.502 4.287 -9.491 1.00 87.25 78 MET A C 1
ATOM 626 O O . MET A 1 78 ? 13.474 4.195 -10.718 1.00 87.25 78 MET A O 1
ATOM 630 N N . ASP A 1 79 ? 13.732 5.427 -8.850 1.00 89.88 79 ASP A N 1
ATOM 631 C CA . ASP A 1 79 ? 13.867 6.723 -9.522 1.00 89.88 79 ASP A CA 1
ATOM 632 C C . ASP A 1 79 ? 14.779 6.668 -10.763 1.00 89.88 79 ASP A C 1
ATOM 634 O O . ASP A 1 79 ? 14.322 6.928 -11.873 1.00 89.88 79 ASP A O 1
ATOM 638 N N . LEU A 1 80 ? 16.012 6.170 -10.617 1.00 91.31 80 LEU A N 1
ATOM 639 C CA . LEU A 1 80 ? 16.956 6.060 -11.734 1.00 91.31 80 LEU A CA 1
ATOM 640 C C . LEU A 1 80 ? 16.467 5.126 -12.854 1.00 91.31 80 LEU A C 1
ATOM 642 O O . LEU A 1 80 ? 16.629 5.433 -14.028 1.00 91.31 80 LEU A O 1
ATOM 646 N N . VAL A 1 81 ? 15.834 3.998 -12.516 1.00 90.38 81 VAL A N 1
ATOM 647 C CA . VAL A 1 81 ? 15.275 3.073 -13.521 1.00 90.38 81 VAL A CA 1
ATOM 648 C C . VAL A 1 81 ? 14.160 3.757 -14.306 1.00 90.38 81 VAL A C 1
ATOM 650 O O . VAL A 1 81 ? 14.089 3.596 -15.522 1.00 90.38 81 VAL A O 1
ATOM 653 N N . VAL A 1 82 ? 13.316 4.545 -13.633 1.00 90.56 82 VAL A N 1
ATOM 654 C CA . VAL A 1 82 ? 12.253 5.319 -14.283 1.00 90.56 82 VAL A CA 1
ATOM 655 C C . VAL A 1 82 ? 12.848 6.392 -15.195 1.00 90.56 82 VAL A C 1
ATOM 657 O O . VAL A 1 82 ? 12.432 6.487 -16.346 1.00 90.56 82 VAL A O 1
ATOM 660 N N . GLN A 1 83 ? 13.850 7.140 -14.727 1.00 93.31 83 GLN A N 1
ATOM 661 C CA . GLN A 1 83 ? 14.529 8.177 -15.513 1.00 93.31 83 GLN A CA 1
ATOM 662 C C . GLN A 1 83 ? 15.271 7.605 -16.732 1.00 93.31 83 GLN A C 1
ATOM 664 O O . GLN A 1 83 ? 15.203 8.174 -17.819 1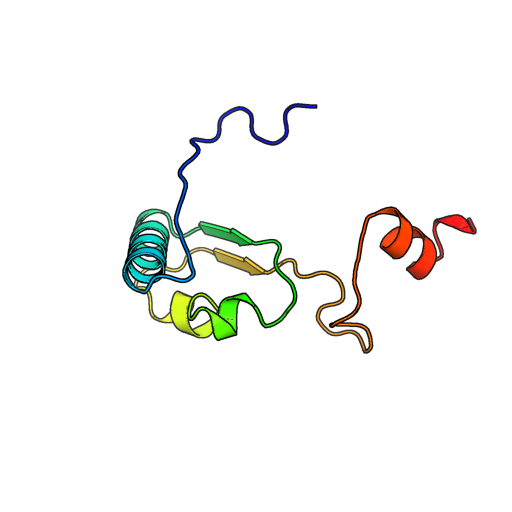.00 93.31 83 GLN A O 1
ATOM 669 N N . CYS A 1 84 ? 15.956 6.465 -16.587 1.00 92.12 84 CYS A N 1
ATOM 670 C CA . CYS A 1 84 ? 16.600 5.780 -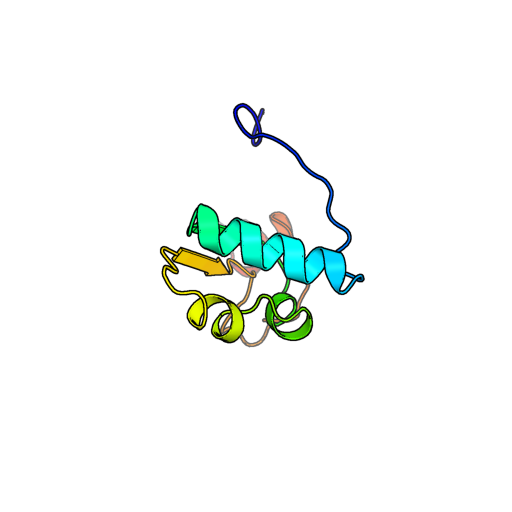17.709 1.00 92.12 84 CYS A CA 1
ATOM 671 C C . CYS A 1 84 ? 15.563 5.282 -18.722 1.00 92.12 84 CYS A C 1
ATOM 673 O O . CYS A 1 84 ? 15.724 5.475 -19.923 1.00 92.12 84 CYS A O 1
ATOM 675 N N . SER A 1 85 ? 14.478 4.668 -18.242 1.00 89.81 85 SER A N 1
ATOM 676 C CA . SER A 1 85 ? 13.435 4.100 -19.106 1.00 89.81 85 SER A CA 1
ATOM 677 C C . SER A 1 85 ? 12.603 5.165 -19.828 1.00 89.81 85 SER A C 1
ATOM 679 O O . SER A 1 85 ? 12.035 4.873 -20.875 1.00 89.81 85 SER A O 1
ATOM 681 N N . SER A 1 86 ? 12.517 6.390 -19.295 1.00 89.56 86 SER A N 1
ATOM 682 C CA . SER A 1 86 ? 11.853 7.518 -19.962 1.00 89.56 86 SER A CA 1
ATOM 683 C C . SER A 1 86 ? 12.752 8.251 -20.964 1.00 89.56 86 SER A C 1
ATOM 685 O O . SER A 1 86 ? 12.273 9.141 -21.663 1.00 89.56 86 SER A O 1
ATOM 687 N N . GLY A 1 87 ? 14.042 7.903 -21.030 1.00 91.44 87 GLY A N 1
ATOM 688 C CA . GLY A 1 87 ? 15.038 8.593 -21.849 1.00 91.44 87 GLY A CA 1
ATOM 689 C C . GLY A 1 87 ? 15.568 9.894 -21.237 1.00 91.44 87 GLY A C 1
ATOM 690 O O . GLY A 1 87 ? 16.416 10.531 -21.851 1.00 91.44 87 GLY A O 1
ATOM 691 N N . LEU A 1 88 ? 15.130 10.271 -20.027 1.00 93.56 88 LEU A N 1
ATOM 692 C CA . LEU A 1 88 ? 15.520 11.525 -19.367 1.00 93.56 88 LEU A CA 1
ATOM 693 C C . LEU A 1 88 ? 17.028 11.609 -19.103 1.00 93.56 88 LEU A C 1
ATOM 695 O O . LEU A 1 88 ? 17.609 12.681 -19.175 1.00 93.56 88 LEU A O 1
ATOM 699 N N . VAL A 1 89 ? 17.665 10.474 -18.813 1.00 94.19 89 VAL A N 1
ATOM 700 C CA . VAL A 1 89 ? 19.117 10.406 -18.559 1.00 94.19 89 VAL A CA 1
ATOM 701 C C . VAL A 1 89 ? 19.943 10.629 -19.835 1.00 94.19 89 VAL A C 1
ATOM 703 O O . VAL A 1 89 ? 21.134 10.904 -19.752 1.00 94.19 89 VAL A O 1
ATOM 706 N N . ASN A 1 90 ? 19.323 10.508 -21.011 1.00 89.62 90 ASN A N 1
ATOM 707 C CA . ASN A 1 90 ? 19.970 10.705 -22.308 1.00 89.62 90 ASN A CA 1
ATOM 708 C C . ASN A 1 90 ? 19.677 12.091 -22.925 1.00 89.62 90 ASN A C 1
ATOM 710 O O . ASN A 1 90 ? 20.033 12.319 -24.082 1.00 89.62 90 ASN A O 1
ATOM 714 N N . LEU A 1 91 ? 18.993 12.981 -22.193 1.00 71.75 91 LEU A N 1
ATOM 715 C CA . LEU A 1 91 ? 18.788 14.391 -22.555 1.00 71.75 91 LEU A CA 1
ATOM 716 C C . LEU A 1 91 ? 19.954 15.246 -22.049 1.00 71.75 91 LEU A C 1
ATOM 718 O O . LEU A 1 91 ? 20.345 16.170 -22.795 1.00 71.75 91 LEU A O 1
#

pLDDT: mean 85.38, std 8.35, range [57.0, 96.69]